Protein 1QSU (pdb70)

Sequence (62 aa):
PGPGPGPGEKGPGPGPGPGPGPGPGPGPGEKGPGPGPGPGPGPGPGPGPGEKGPGPGPGPGP

Secondary structure (DSSP, 8-state):
--------PPP----------/--------PPP----------/--------------------

Radius of gyration: 23.87 Å; Cα contacts (8 Å, |Δi|>4): 184; chains: 3; bounding box: 37×8×79 Å

B-factor: mean 13.3, std 7.46, range [3.24, 41.74]

Solvent-accessible surface area: 5422 Å² total

Foldseek 3Di:
DDDDDDDDDDDDDDDDDDDDD/DDDDDDDDDDDDDDDDDDDDD/DDDDDDDDDDDDDDDDDDPD

Structure (mmCIF, N/CA/C/O backbone):
data_1QSU
#
_entry.id   1QSU
#
_cell.length_a   29.326
_cell.length_b   26.573
_cell.length_c   45.885
_cell.angle_alpha   90.00
_cell.angle_beta   96.04
_cell.angle_gamma   90.00
#
_symmetry.space_group_name_H-M   'P 1 21 1'
#
loop_
_entity.id
_entity.type
_entity.pdbx_description
1 polymer 'PROTEIN ((PRO-HYP-GLY)4- GLU-LYS-GLY(PRO-HYP-GLY)5)'
2 water water
#
loop_
_atom_site.group_PDB
_atom_site.id
_atom_site.type_symbol
_atom_site.label_atom_id
_atom_site.label_alt_id
_atom_site.label_comp_id
_atom_site.label_asym_id
_atom_site.label_entity_id
_atom_site.label_seq_id
_atom_site.pdbx_PDB_ins_code
_atom_site.Cartn_x
_atom_site.Cartn_y
_atom_site.Cartn_z
_atom_site.occupancy
_atom_site.B_iso_or_equiv
_atom_site.auth_seq_id
_atom_site.auth_comp_id
_atom_site.auth_asym_id
_atom_site.auth_atom_id
_atom_site.pdbx_PDB_model_num
ATOM 1 N N . PRO A 1 1 ? -7.354 10.615 61.612 1.00 26.07 1 PRO A N 1
ATOM 2 C CA . PRO A 1 1 ? -6.259 10.170 60.715 1.00 25.38 1 PRO A CA 1
ATOM 3 C C . PRO A 1 1 ? -6.330 10.908 59.378 1.00 24.47 1 PRO A C 1
ATOM 4 O O . PRO A 1 1 ? -7.381 11.437 59.009 1.00 24.48 1 PRO A O 1
ATOM 16 N N . GLY A 1 3 ? -6.626 11.887 55.413 1.00 17.76 3 GLY A N 1
ATOM 17 C CA . GLY A 1 3 ? -7.568 11.423 54.413 1.00 15.60 3 GLY A CA 1
ATOM 18 C C . GLY A 1 3 ? -6.885 10.548 53.380 1.00 14.46 3 GLY A C 1
ATOM 19 O O . GLY A 1 3 ? -5.698 10.239 53.519 1.00 14.17 3 GLY A O 1
ATOM 20 N N . PRO A 1 4 ? -7.603 10.129 52.325 1.00 12.87 4 PRO A N 1
ATOM 21 C CA . PRO A 1 4 ? -6.986 9.280 51.301 1.00 11.27 4 PRO A CA 1
ATOM 22 C C . PRO A 1 4 ? -5.927 10.026 50.499 1.00 9.82 4 PRO A C 1
ATOM 23 O O . PRO A 1 4 ? -5.915 11.258 50.463 1.00 9.24 4 PRO A O 1
ATOM 35 N N . GLY A 1 6 ? -3.946 11.781 47.470 1.00 6.99 6 GLY A N 1
ATOM 36 C CA . GLY A 1 6 ? -4.489 12.559 46.372 1.00 5.91 6 GLY A CA 1
ATOM 37 C C . GLY A 1 6 ? -4.532 11.733 45.098 1.00 6.16 6 GLY A C 1
ATOM 38 O O . GLY A 1 6 ? -3.987 10.622 45.051 1.00 5.77 6 GLY A O 1
ATOM 39 N N . PRO A 1 7 ? -5.178 12.245 44.041 1.00 5.57 7 PRO A N 1
ATOM 40 C CA . PRO A 1 7 ? -5.277 11.530 42.768 1.00 6.46 7 PRO A CA 1
ATOM 41 C C . PRO A 1 7 ? -3.983 11.643 41.981 1.00 6.21 7 PRO A C 1
ATOM 42 O O . PRO A 1 7 ? -3.152 12.504 42.265 1.00 5.93 7 PRO A O 1
ATOM 54 N N . GLY A 1 9 ? -1.275 12.647 39.273 1.00 7.26 9 GL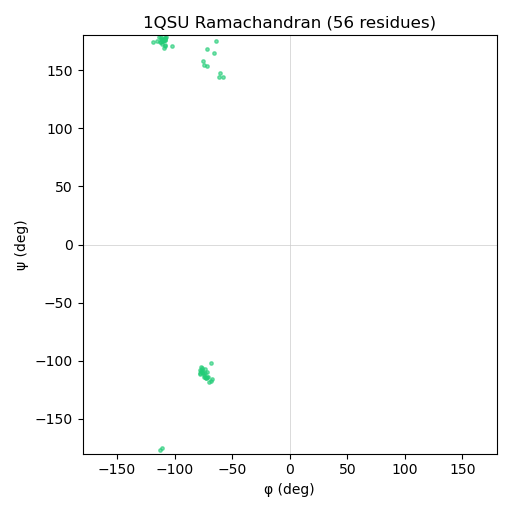Y A N 1
ATOM 55 C CA . GLY A 1 9 ? -1.104 13.937 38.633 1.00 7.65 9 GLY A CA 1
ATOM 56 C C . GLY A 1 9 ? -1.467 13.897 37.160 1.00 8.36 9 GLY A C 1
ATOM 57 O O . GLY A 1 9 ? -1.733 12.822 36.609 1.00 9.29 9 GLY A O 1
ATOM 58 N N . PRO A 1 10 ? -1.498 15.058 36.492 1.00 9.02 10 PRO A N 1
ATOM 59 C CA . PRO A 1 10 ? -1.833 15.136 35.067 1.00 8.89 10 PRO A CA 1
ATOM 60 C C . PRO A 1 10 ? -0.737 14.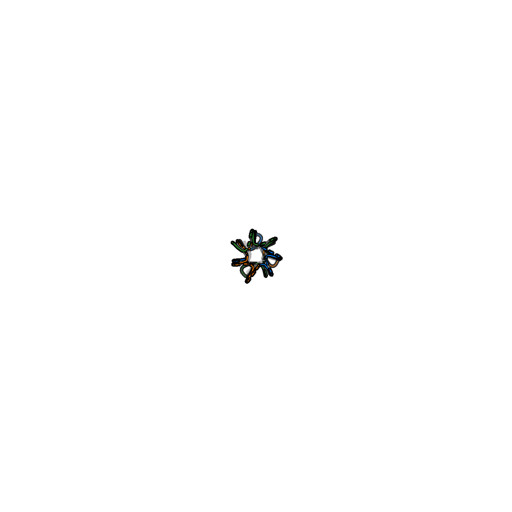502 34.212 1.00 8.72 10 PRO A C 1
ATOM 61 O O . PRO A 1 10 ? 0.383 14.297 34.679 1.00 7.64 10 PRO A O 1
ATOM 73 N N . GLY A 1 12 ? 2.288 13.896 31.512 1.00 9.24 12 GLY A N 1
ATOM 74 C CA . GLY A 1 12 ? 3.480 14.692 31.283 1.00 10.03 12 GLY A CA 1
ATOM 75 C C . GLY A 1 12 ? 3.394 15.474 29.985 1.00 10.99 12 GLY A C 1
ATOM 76 O O . GLY A 1 12 ? 2.408 15.364 29.253 1.00 10.84 12 GLY A O 1
ATOM 77 N N . GLU A 1 13 ? 4.422 16.267 29.697 1.00 11.94 13 GLU A N 1
ATOM 78 C CA . GLU A 1 13 ? 4.447 17.062 28.477 1.00 13.06 13 GLU A CA 1
ATOM 79 C C . GLU A 1 13 ? 4.723 16.173 27.270 1.00 13.64 13 GLU A C 1
ATOM 80 O O . GLU A 1 13 ? 5.314 15.099 27.397 1.00 11.68 13 GLU A O 1
ATOM 86 N N . LYS A 1 14 ? 4.270 16.618 26.102 1.00 14.85 14 LYS A N 1
ATOM 87 C CA . LYS A 1 14 ? 4.475 15.870 24.870 1.00 15.67 14 LYS A CA 1
ATOM 88 C C . LYS A 1 14 ? 5.970 15.754 24.625 1.00 15.34 14 LYS A C 1
ATOM 89 O O . LYS A 1 14 ? 6.724 16.676 24.933 1.00 15.72 14 LYS A O 1
ATOM 95 N N . GLY A 1 15 ? 6.399 14.621 24.078 1.00 15.41 15 GLY A N 1
ATOM 96 C CA . GLY A 1 15 ? 7.813 14.424 23.807 1.00 14.69 15 GLY A CA 1
ATOM 97 C C . GLY A 1 15 ? 8.325 15.386 22.750 1.00 14.95 15 GLY A C 1
ATOM 98 O O . GLY A 1 15 ? 7.531 16.010 22.046 1.00 14.79 15 GLY A O 1
ATOM 99 N N . PRO A 1 16 ? 9.650 15.533 22.611 1.00 15.02 16 PRO A N 1
ATOM 100 C CA . PRO A 1 16 ? 10.202 16.448 21.607 1.00 14.89 16 PRO A CA 1
ATOM 101 C C . PRO A 1 16 ? 10.135 15.833 20.212 1.00 14.19 16 PRO A C 1
ATOM 102 O O . PRO A 1 16 ? 9.985 14.619 20.069 1.00 13.14 16 PRO A O 1
ATOM 114 N N . GLY A 1 18 ? 10.939 14.143 16.647 1.00 12.74 18 GLY A N 1
ATOM 115 C CA . GLY A 1 18 ? 11.885 13.089 16.333 1.00 12.34 18 GLY A CA 1
ATOM 116 C C . GLY A 1 18 ? 13.083 13.616 15.566 1.00 11.54 18 GLY A C 1
ATOM 117 O O . GLY A 1 18 ? 13.143 14.808 15.249 1.00 10.83 18 GLY A O 1
ATOM 118 N N . PR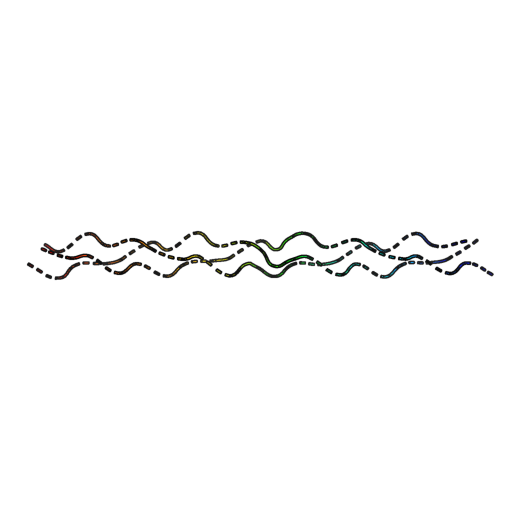O A 1 19 ? 14.059 12.749 15.253 1.00 11.24 19 PRO A N 1
ATOM 119 C CA . PRO A 1 19 ? 15.260 13.149 14.517 1.00 11.18 19 PRO A CA 1
ATOM 120 C C . PRO A 1 19 ? 14.968 13.313 13.030 1.00 10.41 19 PRO A C 1
ATOM 121 O O . PRO A 1 19 ? 13.946 12.844 12.537 1.00 10.17 19 PRO A O 1
ATOM 133 N N . GLY A 1 21 ? 14.710 12.847 9.083 1.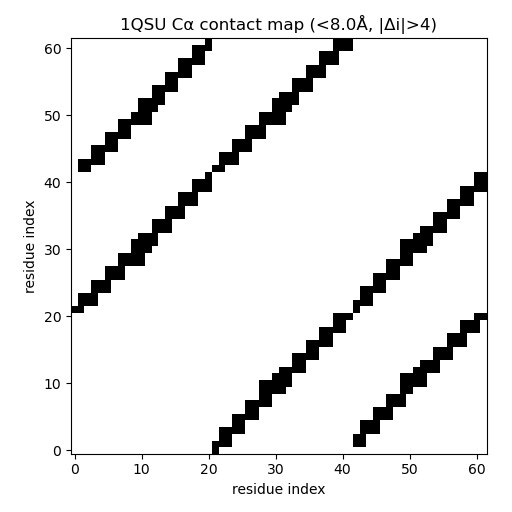00 8.43 21 GLY A N 1
ATOM 134 C CA . GLY A 1 21 ? 14.528 11.633 8.313 1.00 7.03 21 GLY A CA 1
ATOM 135 C C . GLY A 1 21 ? 15.768 11.307 7.507 1.00 7.45 21 GLY A C 1
ATOM 136 O O . GLY A 1 21 ? 16.720 12.091 7.470 1.00 7.03 21 GLY A O 1
ATOM 137 N N . PRO A 1 22 ? 15.787 10.147 6.838 1.00 7.65 22 PRO A N 1
ATOM 138 C CA . PRO A 1 22 ? 16.946 9.752 6.032 1.00 7.23 22 PRO A CA 1
ATOM 139 C C . PRO A 1 22 ? 17.089 10.563 4.748 1.00 7.13 22 PRO A C 1
ATOM 140 O O . PRO A 1 22 ? 16.146 11.219 4.305 1.00 7.15 22 PRO A O 1
ATOM 152 N N . GLY A 1 24 ? 17.171 11.717 0.908 1.00 7.38 24 GLY A N 1
ATOM 153 C CA . GLY A 1 24 ? 16.256 11.369 -0.160 1.00 5.44 24 GLY A CA 1
ATOM 154 C C . GLY A 1 24 ? 16.905 10.508 -1.224 1.00 6.13 24 GLY A C 1
ATOM 155 O O . GLY A 1 24 ? 18.081 10.150 -1.110 1.00 6.09 24 GLY A O 1
ATOM 156 N N . PRO A 1 25 ? 16.164 10.176 -2.291 1.00 6.30 25 PRO A N 1
ATOM 157 C CA . PRO A 1 25 ? 16.669 9.344 -3.387 1.00 6.01 25 PRO A CA 1
ATOM 158 C C . PRO A 1 25 ? 17.692 10.056 -4.257 1.00 5.39 25 PRO A C 1
ATOM 159 O O . PRO A 1 25 ? 17.714 11.287 -4.322 1.00 5.40 25 PRO A O 1
ATOM 171 N N . GLY A 1 27 ? 19.460 11.786 -7.358 1.00 5.88 27 GLY A N 1
ATOM 172 C CA . GLY A 1 27 ? 18.841 12.577 -8.406 1.00 5.40 27 GLY A CA 1
ATOM 173 C C . GLY A 1 27 ? 18.845 11.802 -9.711 1.00 6.40 27 GLY A C 1
ATOM 174 O O . GLY A 1 27 ? 19.403 10.705 -9.780 1.00 6.96 27 GLY A O 1
ATOM 175 N N . PRO A 1 28 ? 18.238 12.345 -10.773 1.00 7.71 28 PRO A N 1
ATOM 176 C CA . PRO A 1 28 ? 18.206 11.645 -12.059 1.00 8.68 28 PRO A CA 1
ATOM 177 C C . PRO A 1 28 ? 19.528 11.758 -12.810 1.00 9.80 28 PRO A C 1
ATOM 178 O O . PRO A 1 28 ? 20.374 12.589 -12.471 1.00 9.43 28 PRO A O 1
ATOM 190 N N . GLY A 1 30 ? 22.383 12.726 -15.498 1.00 15.00 30 GLY A N 1
ATOM 191 C CA . GLY A 1 30 ? 22.657 14.009 -16.121 1.00 17.10 30 GLY A CA 1
ATOM 192 C C . GLY A 1 30 ? 22.246 14.072 -17.580 1.00 18.81 30 GLY A C 1
ATOM 193 O O . GLY A 1 30 ? 22.121 13.001 -18.213 1.00 19.28 30 GLY A O 1
ATOM 195 N N . PRO B 1 1 ? -7.317 16.005 58.671 1.00 18.44 31 PRO B N 1
ATOM 196 C CA . PRO B 1 1 ? -6.099 16.445 57.952 1.00 17.59 31 PRO B CA 1
ATOM 197 C C . PRO B 1 1 ? -6.069 15.796 56.577 1.00 15.84 31 PRO B C 1
ATOM 198 O O . PRO B 1 1 ? -6.429 14.629 56.428 1.00 15.75 31 PRO B O 1
ATOM 210 N N . GLY B 1 3 ? -4.865 13.978 53.095 1.00 10.12 33 GLY B N 1
ATOM 211 C CA . GLY B 1 3 ? -3.988 12.847 52.869 1.00 8.14 33 GLY B CA 1
ATOM 212 C C . GLY B 1 3 ? -2.734 13.311 52.155 1.00 7.17 33 GLY B C 1
ATOM 213 O O . GLY B 1 3 ? -2.601 14.498 51.845 1.00 6.33 33 GLY B O 1
ATOM 214 N N . PRO B 1 4 ? -1.789 12.401 51.877 1.00 6.49 34 PRO B N 1
ATOM 215 C CA . PRO B 1 4 ? -0.553 12.780 51.192 1.00 6.51 34 PRO B CA 1
ATOM 216 C C . PRO B 1 4 ? -0.812 13.028 49.715 1.00 5.89 34 PRO B C 1
ATOM 217 O O . PRO B 1 4 ? -1.862 12.649 49.195 1.00 6.65 34 PRO B O 1
ATOM 229 N N . GLY B 1 6 ? -0.866 12.760 45.668 1.00 3.67 36 GLY B N 1
ATOM 230 C CA . GLY B 1 6 ? -1.064 11.596 44.829 1.00 4.00 36 GLY B CA 1
ATOM 231 C C . GLY B 1 6 ? 0.213 11.236 44.098 1.00 5.21 36 GLY B C 1
ATOM 232 O O . GLY B 1 6 ? 1.208 11.955 44.181 1.00 5.65 36 GLY B O 1
ATOM 233 N N . PRO B 1 7 ? 0.215 10.116 43.365 1.00 5.58 37 PRO B N 1
ATOM 234 C CA . PRO B 1 7 ? 1.394 9.669 42.617 1.00 5.16 37 PRO B CA 1
ATOM 235 C C . PRO B 1 7 ? 1.636 10.523 41.382 1.00 4.99 37 PRO B C 1
ATOM 236 O O . PRO B 1 7 ? 0.730 11.212 40.917 1.00 4.41 37 PRO B O 1
ATOM 248 N N . GLY B 1 9 ? 1.882 11.779 37.636 1.00 7.42 39 GLY B N 1
ATOM 249 C CA . GLY B 1 9 ? 0.993 11.442 36.540 1.00 7.43 39 GLY B CA 1
ATOM 250 C C . GLY B 1 9 ? 1.633 10.513 35.524 1.00 8.34 39 GLY B C 1
ATOM 251 O O . GLY B 1 9 ? 2.817 10.187 35.632 1.00 8.28 39 GLY B O 1
ATOM 252 N N . PRO B 1 10 ? 0.868 10.067 34.517 1.00 8.57 40 PRO B N 1
ATOM 253 C CA . PRO B 1 10 ? 1.385 9.167 33.483 1.00 8.25 40 PRO B CA 1
ATOM 254 C C . PRO B 1 10 ? 2.318 9.904 32.530 1.00 7.22 40 PRO B C 1
ATOM 255 O O . PRO B 1 10 ? 2.323 11.131 32.486 1.00 6.44 40 PRO B O 1
ATOM 267 N N . GLY B 1 12 ? 3.958 11.613 29.229 1.00 8.31 42 GLY B N 1
ATOM 268 C CA . GLY B 1 12 ? 3.348 12.404 28.178 1.00 9.69 42 GLY B CA 1
ATOM 269 C C . GLY B 1 12 ? 3.283 11.599 26.892 1.00 10.70 42 GLY B C 1
ATOM 270 O O . GLY B 1 12 ? 3.851 10.505 26.809 1.00 10.96 42 GLY B O 1
ATOM 271 N N . GLU B 1 13 ? 2.591 12.128 25.888 1.00 11.78 43 GLU B N 1
ATOM 272 C CA . GLU B 1 13 ? 2.467 11.426 24.619 1.00 12.49 43 GLU B CA 1
ATOM 273 C C . GLU B 1 13 ? 3.762 11.521 23.828 1.00 12.36 43 GLU B C 1
ATOM 274 O O . GLU B 1 13 ? 4.574 12.419 24.051 1.00 11.42 43 GLU B O 1
ATOM 280 N N . LYS B 1 14 ? 3.958 10.582 22.911 1.00 13.26 44 LYS B N 1
ATOM 281 C CA . LYS B 1 14 ? 5.156 10.573 22.088 1.00 13.49 44 LYS B CA 1
ATOM 282 C C . LYS B 1 14 ? 5.206 11.874 21.291 1.00 13.76 44 LYS B C 1
ATOM 283 O O . LYS B 1 14 ? 4.165 12.430 20.929 1.00 13.29 44 LYS B O 1
ATOM 289 N N . GLY B 1 15 ? 6.414 12.364 21.030 1.00 12.90 45 GLY B N 1
ATOM 290 C CA . GLY B 1 15 ? 6.563 13.603 20.289 1.00 13.04 45 GLY B CA 1
ATOM 291 C C . GLY B 1 15 ? 6.235 13.478 18.811 1.00 12.82 45 GLY B C 1
ATOM 292 O O . GLY B 1 15 ? 6.080 12.365 18.301 1.00 13.54 45 GLY B O 1
ATOM 293 N N . PRO B 1 16 ? 6.118 14.607 18.094 1.00 12.12 46 PRO B N 1
ATOM 294 C CA . PRO B 1 16 ? 5.805 14.578 16.662 1.00 12.67 46 PRO B CA 1
ATOM 295 C C . PRO B 1 16 ? 6.988 14.079 15.837 1.00 12.19 46 PRO B C 1
ATOM 296 O O . PRO B 1 16 ? 8.111 13.988 16.332 1.00 11.43 46 PRO B O 1
ATOM 308 N N . GLY B 1 18 ? 10.103 13.972 13.201 1.00 10.72 48 GLY B N 1
ATOM 309 C CA . GLY B 1 18 ? 11.145 14.946 12.940 1.00 9.37 48 GLY B CA 1
ATOM 310 C C . GLY B 1 18 ? 11.006 15.562 11.560 1.00 9.23 48 GLY B C 1
ATOM 311 O O . GLY B 1 18 ? 10.096 15.214 10.800 1.00 8.68 48 GLY B O 1
ATOM 312 N N . PRO B 1 19 ? 11.894 16.500 11.208 1.00 8.81 49 PRO B N 1
ATOM 313 C CA . PRO B 1 19 ? 11.824 17.140 9.894 1.00 7.84 49 PRO B CA 1
ATOM 314 C C . PRO B 1 19 ? 12.282 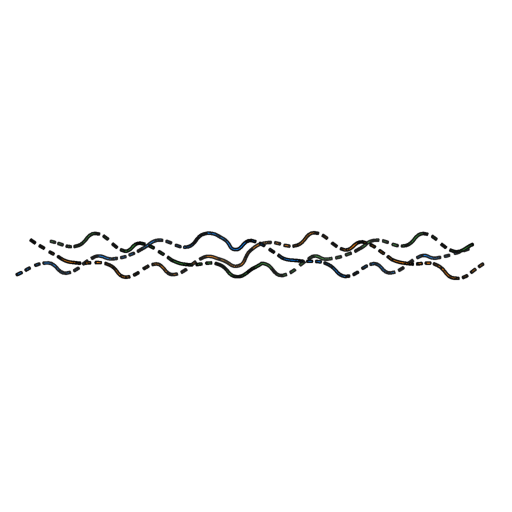16.211 8.784 1.00 7.02 49 PRO B C 1
ATOM 315 O O . PRO B 1 19 ? 12.896 15.177 9.042 1.00 5.05 49 PRO B O 1
ATOM 327 N N . GLY B 1 21 ? 14.398 14.559 5.759 1.00 6.62 51 GLY B N 1
ATOM 328 C CA . GLY B 1 21 ? 15.834 14.399 5.663 1.00 6.89 51 GLY B CA 1
ATOM 329 C C . GLY B 1 21 ? 16.363 15.318 4.580 1.00 7.60 51 GLY B C 1
ATOM 330 O O . GLY B 1 21 ? 15.584 15.999 3.904 1.00 7.74 51 GLY B O 1
ATOM 331 N N . PRO B 1 22 ? 17.686 15.363 4.383 1.00 8.29 52 PRO B N 1
ATOM 332 C CA . PRO B 1 22 ? 18.260 16.232 3.352 1.00 8.12 52 PRO B CA 1
ATOM 333 C C . PRO B 1 22 ? 18.065 15.646 1.956 1.00 7.94 52 PRO B C 1
ATOM 334 O O . PRO B 1 22 ? 17.716 14.471 1.810 1.00 6.20 52 PRO B O 1
ATOM 346 N N . GLY B 1 24 ? 18.712 13.922 -1.603 1.00 6.84 54 GLY B N 1
ATOM 347 C CA . GLY B 1 24 ? 19.568 12.786 -1.887 1.00 6.77 54 GLY B CA 1
ATOM 348 C C . GLY B 1 24 ? 20.822 13.200 -2.631 1.00 6.64 54 GLY B C 1
ATOM 349 O O . GLY B 1 24 ? 21.000 14.378 -2.953 1.00 5.58 54 GLY B O 1
ATOM 350 N N . PRO B 1 25 ? 21.724 12.253 -2.913 1.00 6.74 55 PRO B N 1
ATOM 351 C CA . PRO B 1 25 ? 22.958 12.580 -3.630 1.00 6.81 55 PRO B CA 1
ATOM 352 C C . PRO B 1 25 ? 22.701 12.851 -5.105 1.00 7.07 55 PRO B C 1
ATOM 353 O O . PRO B 1 25 ? 21.634 12.526 -5.628 1.00 6.90 55 PRO B O 1
ATOM 365 N N . GLY B 1 27 ? 22.563 12.613 -9.117 1.00 7.61 57 GLY B N 1
ATOM 366 C CA . GLY B 1 27 ? 22.323 11.451 -9.946 1.00 9.06 57 GLY B CA 1
ATOM 367 C C . GLY B 1 27 ? 23.610 11.057 -10.640 1.00 11.06 57 GLY B C 1
ATOM 368 O O . GLY B 1 27 ? 24.597 11.793 -10.585 1.00 10.89 57 GLY B O 1
ATOM 369 N N . PRO B 1 28 ? 23.639 9.897 -11.304 1.00 12.53 58 PRO B N 1
ATOM 370 C CA . PRO B 1 28 ? 24.860 9.469 -11.995 1.00 13.93 58 PRO B CA 1
ATOM 371 C C . PRO B 1 28 ? 25.184 10.349 -13.199 1.00 14.83 58 PRO B C 1
ATOM 372 O O . PRO B 1 28 ? 24.322 11.065 -13.709 1.00 14.30 58 PRO B O 1
ATOM 384 N N . GLY B 1 30 ? 25.594 11.746 -16.817 1.00 20.19 60 GLY B N 1
ATOM 385 C CA . GLY B 1 30 ? 24.783 11.489 -17.996 1.00 22.55 60 GLY B CA 1
ATOM 386 C C . GLY B 1 30 ? 25.505 10.733 -19.097 1.00 24.04 60 GLY B C 1
ATOM 387 O O . GLY B 1 30 ? 24.827 10.023 -19.872 1.00 24.49 60 GLY B O 1
ATOM 389 N N . PRO C 1 1 ? -9.791 14.416 54.522 1.00 8.94 61 PRO C N 1
ATOM 390 C CA . PRO C 1 1 ? -10.058 14.799 53.115 1.00 8.20 61 PRO C CA 1
ATOM 391 C C . PRO C 1 1 ? -8.929 14.333 52.202 1.00 7.58 61 PRO C C 1
ATOM 392 O O . PRO C 1 1 ? -7.809 14.091 52.659 1.00 6.86 61 PRO C O 1
ATOM 404 N N . GLY C 1 3 ? -5.819 14.098 49.611 1.00 7.08 63 GLY C N 1
ATOM 405 C CA . GLY C 1 3 ? -4.611 14.890 49.494 1.00 6.11 63 GLY C CA 1
ATOM 406 C C . GLY C 1 3 ? -4.596 15.560 48.132 1.00 5.98 63 GLY C C 1
ATOM 407 O O . GLY C 1 3 ? -5.470 15.302 47.298 1.00 5.62 63 GLY C O 1
ATOM 408 N N . PRO C 1 4 ? -3.622 16.439 47.872 1.00 6.26 64 PRO C N 1
ATOM 409 C CA . PRO C 1 4 ? -3.562 17.113 46.572 1.00 6.16 64 PRO C CA 1
ATOM 410 C C . PRO C 1 4 ? -3.104 16.193 45.447 1.00 5.43 64 PRO C C 1
ATOM 411 O O . PRO C 1 4 ? -2.528 15.129 45.697 1.00 3.98 64 PRO C O 1
ATOM 423 N N . GLY C 1 6 ? -0.976 14.502 42.469 1.00 6.05 66 GLY C N 1
ATOM 424 C CA . GLY C 1 6 ? 0.455 14.294 42.383 1.00 6.30 66 GLY C CA 1
ATOM 425 C C . GLY C 1 6 ? 1.019 15.218 41.319 1.00 7.27 66 GLY C C 1
ATOM 426 O O . GLY C 1 6 ? 0.263 15.923 40.640 1.00 6.39 66 GLY C O 1
ATOM 427 N N . PRO C 1 7 ? 2.346 15.252 41.151 1.00 7.65 67 PRO C N 1
ATOM 428 C CA . PRO C 1 7 ? 2.941 16.124 40.134 1.00 8.19 67 PRO C CA 1
ATOM 429 C C . PRO C 1 7 ? 2.747 15.552 38.731 1.00 7.98 67 PRO C C 1
ATOM 430 O O . PRO C 1 7 ? 2.379 14.386 38.577 1.00 7.27 67 PRO C O 1
ATOM 442 N N . GLY C 1 9 ? 3.331 13.891 35.081 1.00 6.87 69 GLY C N 1
ATOM 443 C CA . GLY C 1 9 ? 4.137 12.734 34.742 1.00 7.47 69 GLY C CA 1
ATOM 444 C C . GLY C 1 9 ? 5.372 13.130 33.953 1.00 7.85 69 GLY C C 1
ATOM 445 O O . GLY C 1 9 ? 5.553 14.306 33.629 1.00 7.26 69 GLY C O 1
ATOM 446 N N . PRO C 1 10 ? 6.252 12.170 33.638 1.00 8.05 70 PRO C N 1
ATOM 447 C CA . PRO C 1 10 ? 7.467 12.474 32.877 1.00 8.45 70 PRO C CA 1
ATOM 448 C C . PRO C 1 10 ? 7.158 12.819 31.424 1.00 8.90 70 PRO C C 1
ATOM 449 O O . PRO C 1 10 ? 6.094 12.479 30.913 1.00 8.43 70 PRO C O 1
ATOM 461 N N . GLY C 1 12 ? 7.013 12.770 27.357 1.00 10.73 72 GLY C N 1
ATOM 462 C CA . GLY C 1 12 ? 6.845 11.639 26.467 1.00 11.20 72 GLY C CA 1
ATOM 463 C C . GLY C 1 12 ? 8.134 11.343 25.724 1.00 12.03 72 GLY C C 1
ATOM 464 O O . GLY C 1 12 ? 9.073 12.137 25.757 1.00 12.45 72 GLY C O 1
ATOM 465 N N . GLU C 1 13 ? 8.179 10.197 25.053 1.00 12.69 73 GLU C N 1
ATOM 466 C CA . GLU C 1 13 ? 9.362 9.798 24.298 1.00 12.47 73 GLU C CA 1
ATOM 467 C C . GLU C 1 13 ? 9.513 10.659 23.048 1.00 12.60 73 GLU C C 1
ATOM 468 O O . GLU C 1 13 ? 8.528 11.190 22.532 1.00 11.93 73 GLU C O 1
ATOM 470 N N . LYS C 1 14 ? 10.749 10.804 22.574 1.00 13.12 74 LYS C N 1
ATOM 471 C CA . LYS C 1 14 ? 11.025 11.587 21.375 1.00 13.06 74 LYS C CA 1
ATOM 472 C C . LYS C 1 14 ? 10.215 10.997 20.228 1.00 13.62 74 LYS C C 1
ATOM 473 O O . LYS C 1 14 ? 10.029 9.780 20.151 1.00 14.13 74 LYS C O 1
ATOM 475 N N . GLY C 1 15 ? 9.735 11.860 19.339 1.00 13.83 75 GLY C N 1
ATOM 476 C CA . GLY C 1 15 ? 8.941 11.397 18.214 1.00 12.96 75 GLY C CA 1
ATOM 477 C C . GLY C 1 15 ? 9.693 10.505 17.243 1.00 13.17 75 GLY C C 1
ATOM 478 O O . GLY C 1 15 ? 10.899 10.289 17.389 1.00 12.40 75 GLY C O 1
ATOM 479 N N . PRO C 1 16 ? 8.996 9.962 16.232 1.00 13.31 76 PRO C N 1
ATOM 480 C CA . PRO C 1 16 ? 9.627 9.089 15.239 1.00 13.21 76 PRO C CA 1
ATOM 481 C C . PRO C 1 16 ? 10.414 9.901 14.218 1.00 12.69 76 PRO C C 1
ATOM 482 O O . PRO C 1 16 ? 10.208 11.108 14.077 1.00 12.22 76 PRO C O 1
ATOM 494 N N . GLY C 1 18 ? 11.797 11.752 10.895 1.00 9.81 78 GLY C N 1
ATOM 495 C CA . GLY C 1 18 ? 11.056 12.486 9.889 1.00 8.28 78 GLY C CA 1
ATOM 496 C C . GLY C 1 18 ? 11.017 11.679 8.607 1.00 7.48 78 GLY C C 1
ATOM 497 O O . GLY C 1 18 ? 11.634 10.614 8.527 1.00 7.21 78 GLY C O 1
ATOM 498 N N . PRO C 1 19 ? 10.298 12.154 7.582 1.00 6.91 79 PRO C N 1
ATOM 499 C CA . PRO C 1 19 ? 10.215 11.427 6.315 1.00 6.60 79 PRO C CA 1
ATOM 500 C C . PRO C 1 19 ? 11.481 11.564 5.479 1.00 6.67 79 PRO C C 1
ATOM 501 O O . PRO C 1 19 ? 12.327 12.418 5.748 1.00 5.83 79 PRO C O 1
ATOM 513 N N . GLY C 1 21 ? 14.110 12.571 2.607 1.00 6.95 81 GLY C N 1
ATOM 514 C CA . GLY C 1 21 ? 14.275 13.863 1.970 1.00 6.46 81 GLY C CA 1
ATOM 515 C C . GLY C 1 21 ? 13.869 13.802 0.510 1.00 5.93 81 GLY C C 1
ATOM 516 O O . 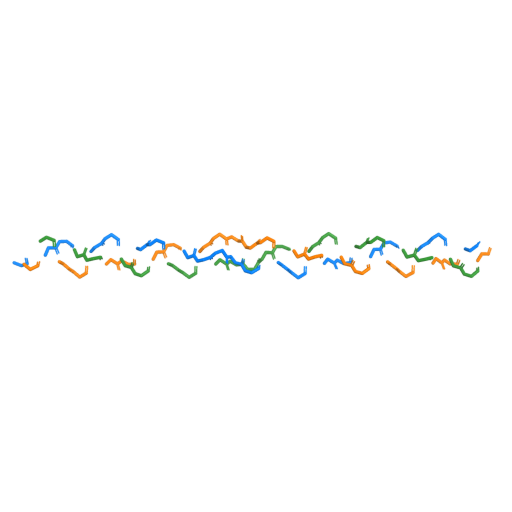GLY C 1 21 ? 13.545 12.724 -0.002 1.00 5.38 81 GLY C O 1
ATOM 517 N N . PRO C 1 22 ? 13.859 14.945 -0.186 1.00 5.63 82 PRO C N 1
ATOM 518 C CA . PRO C 1 22 ? 13.486 14.979 -1.600 1.00 4.87 82 PRO C CA 1
ATOM 519 C C . PRO C 1 22 ? 14.626 14.459 -2.471 1.00 4.42 82 PRO C C 1
ATOM 520 O O . PRO C 1 22 ? 15.736 14.220 -1.991 1.00 3.24 82 PRO C O 1
ATOM 532 N N . GLY C 1 24 ? 17.774 14.102 -5.024 1.00 5.56 84 GLY C N 1
ATOM 533 C CA . GLY C 1 24 ? 18.988 14.885 -5.180 1.00 5.26 84 GLY C CA 1
ATOM 534 C C . GLY C 1 24 ? 19.001 15.566 -6.539 1.00 6.74 84 GLY C C 1
ATOM 535 O O . GLY C 1 24 ? 18.103 15.347 -7.360 1.00 6.75 84 GLY C O 1
ATOM 536 N N . PRO C 1 25 ? 20.004 16.408 -6.814 1.00 7.62 85 PRO C N 1
ATOM 537 C CA . PRO C 1 25 ? 20.073 17.096 -8.105 1.00 8.63 85 PRO C CA 1
ATOM 538 C C . PRO C 1 25 ? 20.504 16.181 -9.244 1.00 9.02 85 PRO C C 1
ATOM 539 O O . PRO C 1 25 ? 21.032 15.090 -9.015 1.00 8.19 85 PRO C O 1
ATOM 551 N N . GLY C 1 27 ? 22.611 14.476 -12.251 1.00 13.81 8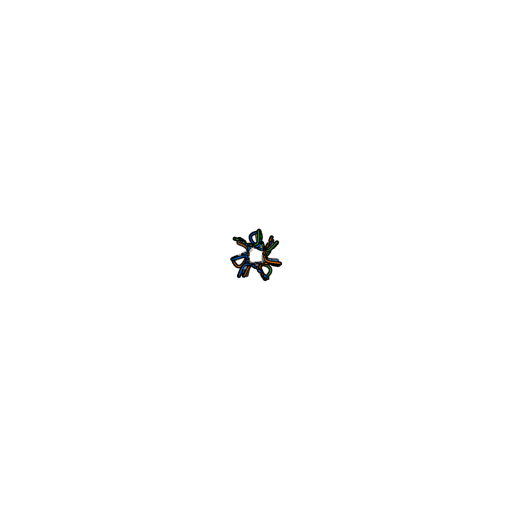7 GLY C N 1
ATOM 552 C CA . GLY C 1 27 ? 24.037 14.214 -12.307 1.00 15.82 87 GLY C CA 1
ATOM 553 C C . GLY C 1 27 ? 24.663 15.116 -13.355 1.00 18.05 87 GLY C C 1
ATOM 554 O O . GLY C 1 27 ? 23.951 15.873 -14.018 1.00 17.29 87 GLY C O 1
ATOM 555 N N . PRO C 1 28 ? 25.991 15.075 -13.527 1.00 20.36 88 PRO C N 1
ATOM 556 C CA . PRO C 1 28 ? 26.633 15.930 -14.533 1.00 21.96 88 PRO C CA 1
ATOM 557 C C . PRO C 1 28 ? 26.299 15.481 -15.957 1.00 23.72 88 PRO C C 1
ATOM 558 O O . PRO C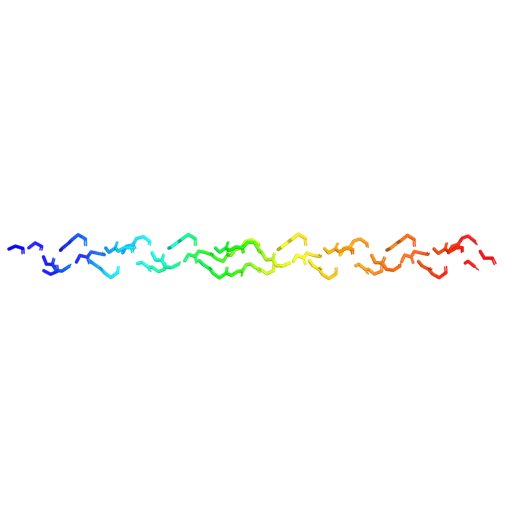 1 28 ? 26.091 14.293 -16.207 1.00 23.24 88 PRO C O 1
#